Protein AF-A0A2G9XNE7-F1 (afdb_monomer_lite)

Secondary structure (DSSP, 8-state):
----------SEEEEETTEEEEEESSPPPHHHHHHHHHTTEEEEEPPTT--HHHHHHHHHHHTT---EEEEEEEEESS-TTSS--SEEEEEEEEEEEETTTEEEEEESS---HHHHHHHHHHH--EEEE-

Foldseek 3Di:
DDDDPDDDDAPDWDDDPQAIETEHQDDDDVVVCVVCVVVRYHYDHDYPPDDPVNSVVSVCVSVVFDKDWDKDKQFPVNDCVPHDTPDIDIDTWIWGADPPQGIETEDQDDDDPVNVVVCCVPPVYHYDYD

pLDDT: mean 85.92, std 10.98, range [43.91, 97.88]

Radius of gyration: 20.16 Å; chains: 1; bounding box: 60×29×51 Å

Sequence (130 aa):
NDGFDLSLKADLIVKNGDKQIMIQAKRLPQQFINILKSKGTEVHSIEEGDSKRSAVEKTLHAMNIPFSYQGFSFSIPEKALHSKPRVTITFPAIKITTEDKGDLYLLDLDMDREIYGLLHDKWGVNIVRY

Structure (mmCIF, N/CA/C/O backbone):
data_AF-A0A2G9XNE7-F1
#
_entry.id   AF-A0A2G9XNE7-F1
#
loop_
_atom_site.group_PDB
_atom_site.id
_atom_site.type_symbol
_atom_site.label_atom_id
_atom_site.label_alt_id
_atom_site.label_comp_id
_atom_site.label_asym_id
_atom_site.label_entity_id
_atom_site.label_seq_id
_atom_site.pdbx_PDB_ins_code
_atom_site.Cartn_x
_atom_site.Cartn_y
_atom_site.Cartn_z
_atom_site.occupancy
_atom_site.B_iso_or_equiv
_atom_site.auth_seq_id
_atom_site.auth_comp_id
_atom_site.auth_asym_id
_atom_site.auth_atom_id
_atom_site.pdbx_PDB_model_num
ATOM 1 N N . ASN A 1 1 ? -31.322 -2.965 30.112 1.00 44.19 1 ASN A N 1
ATOM 2 C CA . ASN A 1 1 ? -31.687 -1.593 29.721 1.00 44.19 1 ASN A CA 1
ATOM 3 C C . ASN A 1 1 ? -30.442 -0.745 29.722 1.00 44.19 1 ASN A C 1
ATOM 5 O O . ASN A 1 1 ? -29.948 -0.464 30.797 1.00 44.19 1 ASN A O 1
ATOM 9 N N . ASP A 1 2 ? -29.905 -0.510 28.524 1.00 43.91 2 ASP A N 1
ATOM 10 C CA . ASP A 1 2 ? -29.259 0.734 28.069 1.00 43.91 2 ASP A CA 1
ATOM 11 C C . ASP A 1 2 ? -28.950 0.527 26.582 1.00 43.91 2 ASP A C 1
ATOM 13 O O . ASP A 1 2 ? -27.831 0.247 26.154 1.00 43.91 2 ASP A O 1
ATOM 17 N N . GLY A 1 3 ? -30.029 0.516 25.794 1.00 46.31 3 GLY A N 1
ATOM 18 C CA . GLY A 1 3 ? -29.981 0.371 24.345 1.00 46.31 3 GLY A CA 1
ATOM 19 C C . GLY A 1 3 ? -29.517 1.675 23.715 1.00 46.31 3 GLY A C 1
ATOM 20 O O . GLY A 1 3 ? -30.335 2.473 23.275 1.00 46.31 3 GLY A O 1
ATOM 21 N N . PHE A 1 4 ? -28.206 1.901 23.700 1.00 55.78 4 PHE A N 1
ATOM 22 C CA . PHE A 1 4 ? -27.603 2.916 22.847 1.00 55.78 4 PHE A CA 1
ATOM 23 C C . PHE A 1 4 ? -27.538 2.371 21.421 1.00 55.78 4 PHE A C 1
ATOM 25 O O . PHE A 1 4 ? -26.707 1.512 21.118 1.00 55.78 4 PHE A O 1
ATOM 32 N N . ASP A 1 5 ? -28.411 2.873 20.547 1.00 54.03 5 ASP A N 1
ATOM 33 C CA . ASP A 1 5 ? -28.318 2.608 19.114 1.00 54.03 5 ASP A CA 1
ATOM 34 C C . ASP A 1 5 ? -27.231 3.513 18.523 1.00 54.03 5 ASP A C 1
ATOM 36 O O . ASP A 1 5 ? -27.449 4.666 18.142 1.00 54.03 5 ASP A O 1
ATOM 40 N N . LEU A 1 6 ? -25.991 3.033 18.601 1.00 60.44 6 LEU A N 1
ATOM 41 C CA . LEU A 1 6 ? -24.821 3.791 18.189 1.00 60.44 6 LEU A CA 1
ATOM 42 C C . LEU A 1 6 ? -24.555 3.536 16.706 1.00 60.44 6 LEU A C 1
ATOM 44 O O . LEU A 1 6 ? -23.954 2.528 16.334 1.00 60.44 6 LEU A O 1
ATOM 48 N N . SER A 1 7 ? -24.972 4.472 15.854 1.00 69.00 7 SER A N 1
ATOM 49 C CA . SER A 1 7 ? -24.524 4.487 14.461 1.00 69.00 7 SER A CA 1
ATOM 50 C C . SER A 1 7 ? -23.129 5.114 14.392 1.00 69.00 7 SER A C 1
ATOM 52 O O . SER A 1 7 ? -22.932 6.271 14.772 1.00 69.00 7 SER A O 1
ATOM 54 N N . LEU A 1 8 ? -22.140 4.337 13.950 1.00 74.50 8 LEU A N 1
ATOM 55 C CA . LEU A 1 8 ? -20.767 4.794 13.768 1.00 74.50 8 LEU A CA 1
ATOM 56 C C . LEU A 1 8 ? -20.413 4.719 12.281 1.00 74.50 8 LEU A C 1
ATOM 58 O O . LEU A 1 8 ? -20.530 3.661 11.667 1.00 74.50 8 LEU A O 1
ATOM 62 N N . LYS A 1 9 ? -19.968 5.836 11.700 1.00 80.56 9 LYS A N 1
ATOM 63 C CA . LYS A 1 9 ? -19.536 5.885 10.300 1.00 80.56 9 LYS A CA 1
ATOM 64 C C . LYS A 1 9 ? -18.037 5.622 10.215 1.00 80.56 9 LYS A C 1
ATOM 66 O O . LYS A 1 9 ? -17.253 6.428 10.703 1.00 80.56 9 LYS A O 1
ATOM 71 N N . ALA A 1 10 ? -17.649 4.502 9.622 1.00 83.56 10 ALA A N 1
ATOM 72 C CA . ALA A 1 10 ? -16.255 4.212 9.304 1.00 83.56 10 ALA A CA 1
ATOM 73 C C . ALA A 1 10 ? -15.804 4.971 8.051 1.00 83.56 10 ALA A C 1
ATOM 75 O O . ALA A 1 10 ? -16.612 5.170 7.142 1.00 83.56 10 ALA A O 1
ATOM 76 N N . ASP A 1 11 ? -14.523 5.341 7.997 1.00 84.06 11 ASP A N 1
ATOM 77 C CA . ASP A 1 11 ? -13.928 5.893 6.775 1.00 84.06 11 ASP A CA 1
ATOM 78 C C . ASP A 1 11 ? -13.633 4.762 5.783 1.00 84.06 11 ASP A C 1
ATOM 80 O O . ASP A 1 11 ? -13.937 4.875 4.597 1.00 84.06 11 ASP A O 1
ATOM 84 N N . LEU A 1 12 ? -13.131 3.629 6.285 1.00 85.50 12 LEU A N 1
ATOM 85 C CA . LEU A 1 12 ? -12.976 2.396 5.520 1.00 85.50 12 LEU A CA 1
ATOM 86 C C . LEU A 1 12 ? -13.300 1.173 6.387 1.00 85.50 12 LEU A C 1
ATOM 88 O O . LEU A 1 12 ? -12.907 1.090 7.552 1.00 85.50 12 LEU A O 1
ATOM 92 N N . ILE A 1 13 ? -13.999 0.203 5.796 1.00 88.69 13 ILE A N 1
ATOM 93 C CA . ILE A 1 13 ? -14.206 -1.128 6.374 1.00 88.69 13 ILE A CA 1
ATOM 94 C C . ILE A 1 13 ? -13.641 -2.153 5.404 1.00 88.69 13 ILE A C 1
ATOM 96 O O . ILE A 1 13 ? -14.014 -2.180 4.232 1.00 88.69 13 ILE A O 1
ATOM 100 N N . VAL A 1 14 ? -12.782 -3.023 5.918 1.00 87.00 14 VAL A N 1
ATOM 101 C CA . VAL A 1 14 ? -12.223 -4.159 5.193 1.00 87.00 14 VAL A CA 1
ATOM 102 C C . VAL A 1 14 ? -12.689 -5.437 5.876 1.00 87.00 14 VAL A C 1
ATOM 104 O O . VAL A 1 14 ? -12.613 -5.565 7.097 1.00 87.00 14 VAL A O 1
ATOM 107 N N . LYS A 1 15 ? -13.174 -6.397 5.089 1.00 86.56 15 LYS A N 1
ATOM 108 C CA . LYS A 1 15 ? -13.500 -7.746 5.563 1.00 86.56 15 LYS A CA 1
ATOM 109 C C . LYS A 1 15 ? -12.512 -8.732 4.958 1.00 86.56 15 LYS A C 1
ATOM 111 O O . LYS A 1 15 ? -12.371 -8.772 3.739 1.00 86.56 15 LYS A O 1
ATOM 116 N N . ASN A 1 16 ? -11.845 -9.509 5.804 1.00 73.25 16 ASN A N 1
ATOM 117 C CA . ASN A 1 16 ? -10.939 -10.575 5.390 1.00 73.25 16 ASN A CA 1
ATOM 118 C C . ASN A 1 16 ? -11.286 -11.856 6.162 1.00 73.25 16 ASN A C 1
ATOM 120 O O . ASN A 1 16 ? -10.931 -12.000 7.335 1.00 73.25 16 ASN A O 1
ATOM 124 N N . GLY A 1 17 ? -12.039 -12.751 5.516 1.00 78.25 17 GLY A N 1
ATOM 125 C CA . GLY A 1 17 ? -12.663 -13.894 6.185 1.00 78.25 17 GLY A CA 1
ATOM 126 C C . GLY A 1 17 ? -13.560 -13.434 7.338 1.00 78.25 17 GLY A C 1
ATOM 127 O O . GLY A 1 17 ? -14.398 -12.548 7.161 1.00 78.25 17 GLY A O 1
ATOM 128 N N . ASP A 1 18 ? -13.332 -13.992 8.527 1.00 76.94 18 ASP A N 1
ATOM 129 C CA . ASP A 1 18 ? -14.087 -13.670 9.745 1.00 76.94 18 ASP A CA 1
ATOM 130 C C . ASP A 1 18 ? -13.612 -12.388 10.449 1.00 76.94 18 ASP A C 1
ATOM 132 O O . ASP A 1 18 ? -14.235 -11.934 11.410 1.00 76.94 18 ASP A O 1
ATOM 136 N N . LYS A 1 19 ? -12.501 -11.788 10.000 1.00 78.31 19 LYS A N 1
ATOM 137 C CA . LYS A 1 19 ? -11.964 -10.561 10.592 1.00 78.31 19 LYS A CA 1
ATO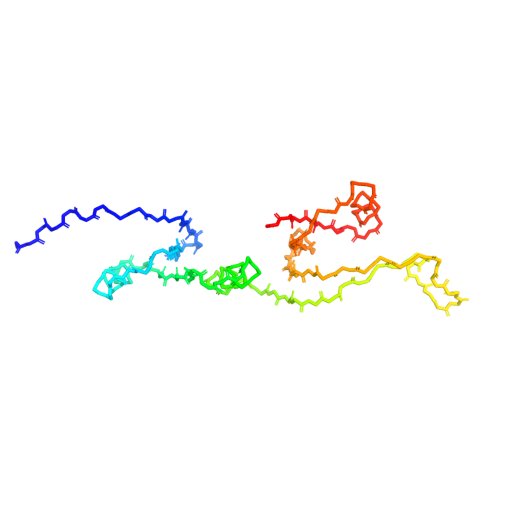M 138 C C . LYS A 1 19 ? -12.521 -9.334 9.884 1.00 78.31 19 LYS A C 1
ATOM 140 O O . LYS A 1 19 ? -12.394 -9.184 8.667 1.00 78.31 19 LYS A O 1
ATOM 145 N N . GLN A 1 20 ? -13.083 -8.421 10.671 1.00 90.88 20 GLN A N 1
ATOM 146 C CA . GLN A 1 20 ? -13.466 -7.093 10.211 1.00 90.88 20 GLN A CA 1
ATOM 147 C C . GLN A 1 20 ? -12.454 -6.069 10.723 1.00 90.88 20 GLN A C 1
ATOM 149 O O . GLN A 1 20 ? -12.201 -5.979 11.921 1.00 90.88 20 GLN A O 1
ATOM 154 N N . ILE A 1 21 ? -11.892 -5.286 9.812 1.00 90.81 21 ILE A N 1
ATOM 155 C CA . ILE A 1 21 ? -10.959 -4.206 10.114 1.00 90.81 21 ILE A CA 1
ATOM 156 C C . ILE A 1 21 ? -11.660 -2.898 9.781 1.00 90.81 21 ILE A C 1
ATOM 158 O O . ILE A 1 21 ? -12.214 -2.724 8.695 1.00 90.81 21 ILE A O 1
ATOM 162 N N . MET A 1 22 ? -11.635 -1.976 10.727 1.00 90.69 22 MET A N 1
ATOM 163 C CA . MET A 1 22 ? -12.180 -0.641 10.589 1.00 90.69 22 MET A CA 1
ATOM 164 C C . MET A 1 22 ? -11.044 0.369 10.666 1.00 90.69 22 MET A C 1
ATOM 166 O O . MET A 1 22 ? -10.311 0.407 11.654 1.00 90.69 22 MET A O 1
ATOM 170 N N . ILE A 1 23 ? -10.915 1.193 9.630 1.00 88.25 23 ILE A N 1
ATOM 171 C CA . ILE A 1 23 ? -9.923 2.263 9.564 1.00 88.25 23 ILE A CA 1
ATOM 172 C C . ILE A 1 23 ? -10.646 3.602 9.655 1.00 88.25 23 ILE A C 1
ATOM 174 O O . ILE A 1 23 ? -11.655 3.823 8.977 1.00 88.25 23 ILE A O 1
ATOM 178 N N . GLN A 1 24 ? -10.147 4.479 10.522 1.00 87.81 24 GLN A N 1
ATOM 179 C CA . GLN A 1 24 ? -10.689 5.821 10.708 1.00 87.81 24 GLN A CA 1
ATOM 180 C C . GLN A 1 24 ? -9.597 6.863 10.909 1.00 87.81 24 GLN A C 1
ATOM 182 O O . GLN A 1 24 ? -8.620 6.618 11.609 1.00 87.81 24 GLN A O 1
ATOM 187 N N . ALA A 1 25 ? -9.809 8.055 10.361 1.00 80.75 25 ALA A N 1
ATOM 188 C CA . ALA A 1 25 ? -8.990 9.228 10.637 1.00 80.75 25 ALA A CA 1
ATOM 189 C C . ALA A 1 25 ? -9.306 9.826 12.021 1.00 80.75 25 ALA A C 1
ATOM 191 O O . ALA A 1 25 ? -8.443 10.332 12.737 1.00 80.75 25 ALA A O 1
ATOM 192 N N . LYS A 1 26 ? -10.577 9.765 12.436 1.00 82.56 26 LYS A N 1
ATOM 193 C CA . LYS A 1 26 ? -11.001 10.293 13.735 1.00 82.56 26 LYS A CA 1
ATOM 194 C C . LYS A 1 26 ? -10.809 9.251 14.832 1.00 82.56 26 LYS A C 1
ATOM 196 O O . LYS A 1 26 ? -11.426 8.190 14.805 1.00 82.56 26 LYS A O 1
ATOM 201 N N . ARG A 1 27 ? -10.031 9.599 15.860 1.00 83.06 27 ARG A N 1
ATOM 202 C CA . ARG A 1 27 ? -9.842 8.739 17.034 1.00 83.06 27 ARG A CA 1
ATOM 203 C C . ARG A 1 27 ? -11.165 8.500 17.762 1.00 83.06 27 ARG A C 1
ATOM 205 O O . ARG A 1 27 ? -11.865 9.443 18.140 1.00 83.06 27 ARG A O 1
ATOM 212 N N . LEU A 1 28 ? -11.473 7.230 18.011 1.00 86.19 28 LEU A N 1
ATOM 213 C CA . LEU A 1 28 ? -12.625 6.835 18.813 1.00 86.19 28 LEU A CA 1
ATOM 214 C C . LEU A 1 28 ? -12.282 6.796 20.306 1.00 86.19 28 LEU A C 1
ATOM 216 O O . LEU A 1 28 ? -11.193 6.352 20.682 1.00 86.19 28 LEU A O 1
ATOM 220 N N . PRO A 1 29 ? -13.226 7.181 21.179 1.00 88.75 29 PRO A N 1
ATOM 221 C CA . PRO A 1 29 ? -13.164 6.852 22.596 1.00 88.75 29 PRO A CA 1
ATOM 222 C C . PRO A 1 29 ? -12.921 5.356 22.840 1.00 88.75 29 PRO A C 1
ATOM 224 O O . PRO A 1 29 ? -13.535 4.503 22.194 1.00 88.75 29 PRO A O 1
ATOM 227 N N . GLN A 1 30 ? -12.081 5.033 23.830 1.00 89.19 30 GLN A N 1
ATOM 228 C CA . GLN A 1 30 ? -11.649 3.656 24.111 1.00 89.19 30 GLN A CA 1
ATOM 229 C C . GLN A 1 30 ? -12.818 2.692 24.365 1.00 89.19 30 GLN A C 1
ATOM 231 O O . GLN A 1 30 ? -12.772 1.536 23.955 1.00 89.19 30 GLN A O 1
ATOM 236 N N . GLN A 1 31 ? -13.894 3.167 24.993 1.00 89.69 31 GLN A N 1
ATOM 237 C CA . GLN A 1 31 ? -15.100 2.370 25.221 1.00 89.69 31 GLN A CA 1
ATOM 238 C C . GLN A 1 31 ? -15.728 1.848 23.917 1.00 89.69 31 GLN A C 1
ATOM 240 O O . GLN A 1 31 ? -16.159 0.699 23.868 1.00 89.69 31 GLN A O 1
ATOM 245 N N . PHE A 1 32 ? -15.723 2.641 22.838 1.00 88.56 32 PHE A N 1
ATOM 246 C CA . PHE A 1 32 ? -16.261 2.214 21.544 1.00 88.56 32 PHE A CA 1
ATOM 247 C C . PHE A 1 32 ? -15.331 1.228 20.853 1.00 88.56 32 PHE A C 1
ATOM 249 O O . PHE A 1 32 ? -15.805 0.242 20.297 1.00 88.56 32 PHE A O 1
ATOM 256 N N . ILE A 1 33 ? -14.018 1.442 20.961 1.00 90.56 33 ILE A N 1
ATOM 257 C CA . ILE A 1 33 ? -13.017 0.484 20.479 1.00 90.56 33 ILE A CA 1
ATOM 258 C C . ILE A 1 33 ? -13.226 -0.873 21.163 1.00 90.56 33 ILE A C 1
ATOM 260 O O . ILE A 1 33 ? -13.243 -1.901 20.495 1.00 90.56 33 ILE A O 1
ATOM 264 N N . ASN A 1 34 ? -13.463 -0.886 22.477 1.00 90.88 34 ASN A N 1
ATOM 265 C CA . ASN A 1 34 ? -13.691 -2.120 23.229 1.00 90.88 34 ASN A CA 1
ATOM 266 C C . ASN A 1 34 ? -14.982 -2.841 22.799 1.00 90.88 34 ASN A C 1
ATOM 268 O O . ASN A 1 34 ? -14.974 -4.063 22.665 1.00 90.88 34 ASN A O 1
ATOM 272 N N . ILE A 1 35 ? -16.068 -2.100 22.545 1.00 90.06 35 ILE A N 1
ATOM 273 C CA . ILE A 1 35 ? -17.335 -2.657 22.038 1.00 90.06 35 ILE A CA 1
ATOM 274 C C . ILE A 1 35 ? -17.171 -3.220 20.619 1.00 90.06 35 ILE A C 1
ATOM 276 O O . ILE A 1 35 ? -17.705 -4.280 20.308 1.00 90.06 35 ILE A O 1
ATOM 280 N N . LEU A 1 36 ? -16.447 -2.526 19.739 1.00 89.56 36 LEU A N 1
ATOM 281 C CA . LEU A 1 36 ? -16.180 -3.003 18.379 1.00 89.56 36 LEU A CA 1
ATOM 282 C C . LEU A 1 36 ? -15.305 -4.259 18.403 1.00 89.56 36 LEU A C 1
ATOM 284 O O . LEU A 1 36 ? -15.622 -5.247 17.741 1.00 89.56 36 LEU A O 1
ATOM 288 N N . LYS A 1 37 ? -14.273 -4.262 19.250 1.00 89.94 37 LYS A N 1
ATOM 289 C CA . LYS A 1 37 ? -13.381 -5.405 19.439 1.00 89.94 37 LYS A CA 1
ATOM 290 C C . LYS A 1 37 ? -14.115 -6.631 19.978 1.00 89.94 37 LYS A C 1
ATOM 292 O O . LYS A 1 37 ? -13.885 -7.727 19.476 1.00 89.94 37 LYS A O 1
ATOM 297 N N . SER A 1 38 ? -15.028 -6.472 20.941 1.00 89.44 38 SER A N 1
ATOM 298 C CA . SER A 1 38 ? -15.836 -7.596 21.446 1.00 89.44 38 SER A CA 1
ATOM 299 C C . SER A 1 38 ? -16.797 -8.167 20.398 1.00 89.44 38 SER A C 1
ATOM 301 O O . SER A 1 38 ? -17.184 -9.328 20.494 1.00 89.44 38 SER A O 1
ATOM 303 N N . LYS A 1 39 ? -17.128 -7.383 19.365 1.00 87.81 39 LYS A N 1
ATOM 304 C CA . LYS A 1 39 ? -17.901 -7.801 18.185 1.00 87.81 39 LYS A CA 1
ATOM 305 C C . LYS A 1 39 ? -17.024 -8.298 17.023 1.00 87.81 39 LYS A C 1
ATOM 307 O O . LYS A 1 39 ? -17.521 -8.430 15.909 1.00 87.81 39 LYS A O 1
ATOM 312 N N . GLY A 1 40 ? -15.730 -8.541 17.250 1.00 87.81 40 GLY A N 1
ATOM 313 C CA . GLY A 1 40 ? -14.809 -9.053 16.228 1.00 87.81 40 GLY A CA 1
ATOM 314 C C . GLY A 1 40 ? -14.320 -8.009 15.218 1.00 87.81 40 GLY A C 1
ATOM 315 O O . GLY A 1 40 ? -13.802 -8.377 14.167 1.00 87.81 40 GLY A O 1
ATOM 316 N N . THR A 1 41 ? -14.484 -6.714 15.512 1.00 89.75 41 THR A N 1
ATOM 317 C CA . THR A 1 41 ? -13.952 -5.620 14.685 1.00 89.75 41 THR A CA 1
ATOM 318 C C . THR A 1 41 ? -12.685 -5.035 15.302 1.00 89.75 41 THR A C 1
ATOM 320 O O . THR A 1 41 ? -12.720 -4.483 16.401 1.00 89.75 41 THR A O 1
ATOM 323 N N . GLU A 1 42 ? -11.571 -5.108 14.582 1.00 90.31 42 GLU A N 1
ATOM 324 C CA . GLU A 1 42 ? -10.337 -4.412 14.941 1.00 90.31 42 GLU A CA 1
ATOM 325 C C . GLU A 1 42 ? -10.379 -2.974 14.416 1.00 90.31 42 GLU A C 1
ATOM 327 O O . GLU A 1 42 ? -10.797 -2.734 13.285 1.00 90.31 42 GLU A O 1
ATOM 332 N N . VAL A 1 43 ? -9.982 -2.006 15.243 1.00 89.69 43 VAL A N 1
ATOM 333 C CA . VAL A 1 43 ? -10.020 -0.582 14.889 1.00 89.69 43 VAL A CA 1
ATOM 334 C C . VAL A 1 43 ? -8.597 -0.053 14.790 1.00 89.69 43 VAL A C 1
ATOM 336 O O . VAL A 1 43 ? -7.861 -0.080 15.776 1.00 89.69 43 VAL A O 1
ATOM 339 N N . HIS A 1 44 ? -8.242 0.489 13.628 1.00 88.19 44 HIS A N 1
ATOM 340 C CA . HIS A 1 44 ? -6.972 1.170 13.388 1.00 88.19 44 HIS A CA 1
ATOM 341 C C . HIS A 1 44 ? -7.227 2.638 13.071 1.00 88.19 44 HIS A C 1
ATOM 343 O O . HIS A 1 44 ? -8.134 2.980 12.313 1.00 88.19 44 HIS A O 1
ATOM 349 N N . SER A 1 45 ? -6.429 3.516 13.675 1.00 86.25 45 SER A N 1
ATOM 350 C CA . SER A 1 45 ? -6.538 4.957 13.449 1.00 86.25 45 SER A CA 1
ATOM 351 C C . SER A 1 45 ? -5.419 5.442 12.530 1.00 86.25 45 SER A C 1
ATOM 353 O O . SER A 1 45 ? -4.254 5.104 12.745 1.00 86.25 45 SER A O 1
ATOM 355 N N . ILE A 1 46 ? -5.784 6.233 11.525 1.00 86.00 46 ILE A N 1
ATOM 356 C CA . ILE A 1 46 ? -4.862 7.094 10.781 1.00 86.00 46 ILE A CA 1
ATOM 357 C C . ILE A 1 46 ? -4.889 8.444 11.495 1.00 86.00 46 ILE A C 1
ATOM 359 O O . ILE A 1 46 ? -5.958 8.976 11.768 1.00 86.00 46 ILE A O 1
ATOM 363 N N . GLU A 1 47 ? -3.735 8.977 11.864 1.00 85.56 47 GLU A N 1
ATOM 364 C CA . GLU A 1 47 ? -3.647 10.223 12.625 1.00 85.56 47 GLU A CA 1
ATOM 365 C C . GLU A 1 47 ? -3.468 11.418 11.685 1.00 85.56 47 GLU A C 1
ATOM 367 O O . GLU A 1 47 ? -2.942 11.281 10.587 1.00 85.56 47 GLU A O 1
ATOM 372 N N . GLU A 1 48 ? -3.860 12.619 12.116 1.00 80.25 48 GLU A N 1
ATOM 373 C CA . GLU A 1 48 ? -3.736 13.841 11.301 1.00 80.25 48 GLU A CA 1
ATOM 374 C C . GLU A 1 48 ? -2.277 14.163 10.914 1.00 80.25 48 GLU A C 1
ATOM 376 O O . GLU A 1 48 ? -2.025 14.802 9.897 1.00 80.25 48 GLU A O 1
ATOM 381 N N . GLY A 1 49 ? -1.304 13.674 11.692 1.00 84.12 49 GLY A N 1
ATOM 382 C CA . GLY A 1 49 ? 0.125 13.783 11.387 1.00 84.12 49 GLY A CA 1
ATOM 383 C C . GLY A 1 49 ? 0.675 12.694 10.459 1.00 84.12 49 GLY A C 1
ATOM 384 O O . GLY A 1 49 ? 1.864 12.726 10.140 1.00 84.12 49 GLY A O 1
ATOM 385 N N . ASP A 1 50 ? -0.136 11.719 10.039 1.00 88.25 50 ASP A N 1
ATOM 386 C CA . ASP A 1 50 ? 0.319 10.686 9.115 1.00 88.25 50 ASP A CA 1
ATOM 387 C C . ASP A 1 50 ? 0.550 11.255 7.715 1.00 88.25 50 ASP A C 1
ATOM 389 O O . ASP A 1 50 ? -0.323 11.854 7.088 1.00 88.25 50 ASP A O 1
ATOM 393 N N . SER A 1 51 ? 1.735 10.979 7.175 1.00 91.44 51 SER A N 1
ATOM 394 C CA . SER A 1 51 ? 1.953 11.078 5.735 1.00 91.44 51 SER A CA 1
ATOM 395 C C . SER A 1 51 ? 1.051 10.083 4.998 1.00 91.44 51 SER A C 1
ATOM 397 O O . SER A 1 51 ? 0.719 9.022 5.530 1.00 91.44 51 SER A O 1
ATOM 399 N N . LYS A 1 52 ? 0.745 10.345 3.722 1.00 91.12 52 LYS A N 1
ATOM 400 C CA . LYS A 1 52 ? 0.051 9.361 2.877 1.00 91.12 52 LYS A CA 1
ATOM 401 C C . LYS A 1 52 ? 0.720 7.984 2.913 1.00 91.12 52 LYS A C 1
ATOM 403 O O . LYS A 1 52 ? 0.041 6.970 3.032 1.00 91.12 52 LYS A O 1
ATOM 408 N N . ARG A 1 53 ? 2.060 7.948 2.862 1.00 94.12 53 ARG A N 1
ATOM 409 C CA . ARG A 1 53 ? 2.832 6.700 2.940 1.00 94.12 53 ARG A CA 1
ATOM 410 C C . ARG A 1 53 ? 2.570 5.969 4.256 1.00 94.12 53 ARG A C 1
ATOM 412 O O . ARG A 1 53 ? 2.206 4.802 4.222 1.00 94.12 53 ARG A O 1
ATOM 419 N N . SER A 1 54 ? 2.714 6.643 5.399 1.00 93.19 54 SER A N 1
ATOM 420 C CA . SER A 1 54 ? 2.497 6.003 6.705 1.00 93.19 54 SER A CA 1
ATOM 421 C C . SER A 1 54 ? 1.048 5.551 6.897 1.00 93.19 54 SER A C 1
ATOM 423 O O . SER A 1 54 ? 0.821 4.504 7.498 1.00 93.19 54 SER A O 1
ATOM 425 N N . ALA A 1 55 ? 0.070 6.266 6.333 1.00 90.81 55 ALA A N 1
ATOM 426 C CA . ALA A 1 55 ? -1.327 5.835 6.311 1.00 90.81 55 ALA A CA 1
ATOM 427 C C . ALA A 1 55 ? -1.530 4.533 5.508 1.00 90.81 55 ALA A C 1
ATOM 429 O O . ALA A 1 55 ? -2.216 3.616 5.975 1.00 90.81 55 ALA A O 1
ATOM 430 N N . VAL A 1 56 ? -0.897 4.411 4.334 1.00 92.75 56 VAL A N 1
ATOM 431 C CA . VAL A 1 56 ? -0.909 3.175 3.530 1.00 92.75 56 VAL A CA 1
ATOM 432 C C . VAL A 1 56 ? -0.203 2.036 4.269 1.00 92.75 56 VAL A C 1
ATOM 434 O O . VAL A 1 56 ? -0.771 0.958 4.401 1.00 92.75 56 VAL A O 1
ATOM 437 N N . GLU A 1 57 ? 0.988 2.267 4.822 1.00 93.81 57 GLU A N 1
ATOM 438 C CA . GLU A 1 57 ? 1.751 1.257 5.573 1.00 93.81 57 GLU A CA 1
ATOM 439 C C . GLU A 1 57 ? 0.977 0.745 6.799 1.00 93.81 57 GLU A C 1
ATOM 441 O O . GLU A 1 57 ? 0.873 -0.464 7.007 1.00 93.81 57 GLU A O 1
ATOM 446 N N . LYS A 1 58 ? 0.354 1.642 7.578 1.00 91.06 58 LYS A N 1
ATOM 447 C CA . LYS A 1 58 ? -0.529 1.279 8.702 1.00 91.06 58 LYS A CA 1
ATOM 448 C C . LYS A 1 58 ? -1.713 0.430 8.245 1.00 91.06 58 LYS A C 1
ATOM 450 O O . LYS A 1 58 ? -2.065 -0.536 8.919 1.00 91.06 58 LYS A O 1
ATOM 455 N N . THR A 1 59 ? -2.303 0.769 7.100 1.00 89.00 59 THR A N 1
ATOM 456 C CA . THR A 1 59 ? -3.413 0.014 6.504 1.00 89.00 59 THR A CA 1
ATOM 457 C C . THR A 1 59 ? -2.974 -1.392 6.094 1.00 89.00 59 THR A C 1
ATOM 459 O O . THR A 1 59 ? -3.635 -2.369 6.445 1.00 89.00 59 THR A O 1
ATOM 462 N N . LEU A 1 60 ? -1.828 -1.523 5.422 1.00 91.00 60 LEU A N 1
ATOM 463 C CA . LEU A 1 60 ? -1.276 -2.822 5.029 1.00 91.00 60 LEU A CA 1
ATOM 464 C C . LEU A 1 60 ? -0.920 -3.679 6.250 1.00 91.00 60 LEU A C 1
ATOM 466 O O . LEU A 1 60 ? -1.253 -4.865 6.282 1.00 91.00 60 LEU A O 1
ATOM 470 N N . HIS A 1 61 ? -0.332 -3.076 7.287 1.00 90.12 61 HIS A N 1
ATOM 471 C CA . HIS A 1 61 ? -0.068 -3.748 8.559 1.00 90.12 61 HIS A CA 1
ATOM 472 C C . HIS A 1 61 ? -1.346 -4.242 9.240 1.00 90.12 61 HIS A C 1
ATOM 474 O O . HIS A 1 61 ? -1.397 -5.402 9.642 1.00 90.12 61 HIS A O 1
ATOM 480 N N . ALA A 1 62 ? -2.385 -3.405 9.328 1.00 86.31 62 ALA A N 1
ATOM 481 C CA . ALA A 1 62 ? -3.684 -3.793 9.881 1.00 86.31 62 ALA A CA 1
ATOM 482 C C . ALA A 1 62 ? -4.275 -5.009 9.149 1.00 86.31 62 ALA A C 1
ATOM 484 O O . ALA A 1 62 ? -4.828 -5.922 9.757 1.00 86.31 62 ALA A O 1
ATOM 485 N N . MET A 1 63 ? -4.098 -5.052 7.828 1.00 85.75 63 MET A N 1
ATOM 486 C CA . MET A 1 63 ? -4.563 -6.145 6.976 1.00 85.75 63 MET A CA 1
ATOM 487 C C . MET A 1 63 ? -3.656 -7.384 6.995 1.00 85.75 63 MET A C 1
ATOM 489 O O . MET A 1 63 ? -4.005 -8.384 6.370 1.00 85.75 63 MET A O 1
ATOM 493 N N . ASN A 1 64 ? -2.532 -7.354 7.721 1.00 86.88 64 ASN A N 1
ATOM 494 C CA . ASN A 1 64 ? -1.479 -8.375 7.686 1.00 86.88 64 ASN A CA 1
ATOM 495 C C . ASN A 1 64 ? -0.969 -8.664 6.264 1.00 86.88 64 ASN A C 1
ATOM 497 O O . ASN A 1 64 ? -0.651 -9.805 5.934 1.00 86.88 64 ASN A O 1
ATOM 501 N N . ILE A 1 65 ? -0.900 -7.636 5.416 1.00 88.94 65 ILE A N 1
ATOM 502 C CA . ILE A 1 65 ? -0.340 -7.740 4.068 1.00 88.94 65 ILE A CA 1
ATOM 503 C C . ILE A 1 65 ? 1.163 -7.458 4.157 1.00 88.94 65 ILE A C 1
ATOM 505 O O . ILE A 1 65 ? 1.539 -6.354 4.557 1.00 88.94 65 ILE A O 1
ATOM 509 N N . PRO A 1 66 ? 2.038 -8.412 3.793 1.00 92.38 66 PRO A N 1
ATOM 510 C CA . PRO A 1 66 ? 3.472 -8.165 3.728 1.00 92.38 66 PRO A CA 1
ATOM 511 C C . PRO A 1 66 ? 3.798 -7.123 2.655 1.00 92.38 66 PRO A C 1
ATOM 513 O O . PRO A 1 66 ? 3.295 -7.194 1.532 1.00 92.38 66 PRO A O 1
ATOM 516 N N . PHE A 1 67 ? 4.672 -6.176 2.986 1.00 95.50 67 PHE A N 1
ATOM 517 C CA . PHE A 1 67 ? 5.145 -5.165 2.048 1.00 95.50 67 PHE A CA 1
ATOM 518 C C . PHE A 1 67 ? 6.591 -4.759 2.343 1.00 95.50 67 PHE A C 1
ATOM 520 O O . PHE A 1 67 ? 7.111 -5.001 3.434 1.00 95.50 67 PHE A O 1
ATOM 527 N N . SER A 1 68 ? 7.237 -4.107 1.377 1.00 95.94 68 SER A N 1
ATOM 528 C CA . SER A 1 68 ? 8.523 -3.431 1.568 1.00 95.94 68 SER A CA 1
ATOM 529 C C . SER A 1 68 ? 8.506 -2.036 0.950 1.00 95.94 68 SER A C 1
ATOM 531 O O . SER A 1 68 ? 7.848 -1.814 -0.062 1.00 95.94 68 SER A O 1
ATOM 533 N N . TYR A 1 69 ? 9.228 -1.087 1.545 1.00 96.38 69 TYR A N 1
ATOM 534 C CA . TYR A 1 69 ? 9.405 0.254 0.985 1.00 96.38 69 TYR A CA 1
ATOM 535 C C . TYR A 1 69 ? 10.883 0.519 0.708 1.00 96.38 69 TYR A C 1
ATOM 537 O O . TYR A 1 69 ? 11.705 0.502 1.624 1.00 96.38 69 TYR A O 1
ATOM 545 N N . GLN A 1 70 ? 11.225 0.757 -0.557 1.00 95.75 70 GLN A N 1
ATOM 546 C CA . GLN A 1 70 ? 12.593 1.046 -0.993 1.00 95.75 70 GLN A CA 1
ATOM 547 C C . GLN A 1 70 ? 12.614 1.680 -2.391 1.00 95.75 70 GLN A C 1
ATOM 549 O O . GLN A 1 70 ? 11.580 1.816 -3.047 1.00 95.75 70 GLN A O 1
ATOM 554 N N . GLY A 1 71 ? 13.808 2.059 -2.856 1.00 95.38 71 GLY A N 1
ATOM 555 C CA . GLY A 1 71 ? 14.041 2.391 -4.260 1.00 95.38 71 GLY A CA 1
ATOM 556 C C . GLY A 1 71 ? 14.107 1.124 -5.111 1.00 95.38 71 GLY A C 1
ATOM 557 O O . GLY A 1 71 ? 14.923 0.240 -4.844 1.00 95.38 71 GLY A O 1
ATOM 558 N N . PHE A 1 72 ? 13.261 1.041 -6.134 1.00 94.50 72 PHE A N 1
ATOM 559 C CA . PHE A 1 72 ? 13.279 -0.035 -7.121 1.00 94.50 72 PHE A CA 1
ATOM 560 C C . PHE A 1 72 ? 13.859 0.474 -8.432 1.00 94.50 72 PHE A C 1
ATOM 562 O O . PHE A 1 72 ? 13.534 1.581 -8.854 1.00 94.50 72 PHE A O 1
ATOM 569 N N . SER A 1 73 ? 14.718 -0.335 -9.056 1.00 93.06 73 SER A N 1
ATOM 570 C CA . SER A 1 73 ? 15.462 0.038 -10.259 1.00 93.06 73 SER A CA 1
ATOM 571 C C . SER A 1 73 ? 15.252 -0.976 -11.376 1.00 93.06 73 SER A C 1
ATOM 573 O O . SER A 1 73 ? 15.437 -2.175 -11.171 1.00 93.06 73 SER A O 1
ATOM 575 N N . PHE A 1 74 ? 14.940 -0.471 -12.566 1.00 91.62 74 PHE A N 1
ATOM 576 C CA . PHE A 1 74 ? 14.707 -1.239 -13.785 1.00 91.62 74 PHE A CA 1
ATOM 577 C C . PHE A 1 74 ? 15.632 -0.722 -14.886 1.00 91.62 74 PHE A C 1
ATOM 579 O O . PHE A 1 74 ? 15.659 0.476 -15.167 1.00 91.62 74 PHE A O 1
ATOM 586 N N . SER A 1 75 ? 16.415 -1.614 -15.493 1.00 90.94 75 SER A N 1
ATOM 587 C CA . SER A 1 75 ? 17.516 -1.238 -16.388 1.00 90.94 75 SER A CA 1
ATOM 588 C C . SER A 1 75 ? 17.384 -1.876 -17.765 1.00 90.94 75 SER A C 1
ATOM 590 O O . SER A 1 75 ? 17.059 -3.054 -17.877 1.00 90.94 75 SER A O 1
ATOM 592 N N . ILE A 1 76 ? 17.712 -1.121 -18.815 1.00 86.25 76 ILE A N 1
ATOM 593 C CA . ILE A 1 76 ? 17.748 -1.596 -20.203 1.00 86.25 76 ILE A CA 1
ATOM 594 C C . ILE A 1 76 ? 19.195 -1.542 -20.716 1.00 86.25 76 ILE A C 1
ATOM 596 O O . ILE A 1 76 ? 19.768 -0.451 -20.775 1.00 86.25 76 ILE A O 1
ATOM 600 N N . PRO A 1 77 ? 19.791 -2.656 -21.181 1.00 84.62 77 PRO A N 1
ATOM 601 C CA . PRO A 1 77 ? 19.243 -4.016 -21.176 1.00 84.62 77 PRO A CA 1
ATOM 602 C C . PRO A 1 77 ? 19.167 -4.622 -19.761 1.00 84.62 77 PRO A C 1
ATOM 604 O O . PRO A 1 77 ? 19.971 -4.285 -18.896 1.00 84.62 77 PRO A O 1
ATOM 607 N N . GLU A 1 78 ? 18.233 -5.558 -19.557 1.00 74.38 78 GLU A N 1
ATOM 608 C CA . GLU A 1 78 ? 17.920 -6.195 -18.259 1.00 74.38 78 GLU A CA 1
ATOM 609 C C . GLU A 1 78 ? 19.111 -6.923 -17.624 1.00 74.38 78 GLU A C 1
ATOM 611 O O . GLU A 1 78 ? 19.235 -7.000 -16.403 1.00 74.38 78 GLU A O 1
ATOM 616 N N . LYS A 1 79 ? 20.014 -7.451 -18.457 1.00 66.88 79 LYS A N 1
ATOM 617 C CA . LYS A 1 79 ? 21.227 -8.148 -18.027 1.00 66.88 79 LYS A CA 1
ATOM 618 C C . LYS A 1 79 ? 22.449 -7.336 -18.434 1.00 66.88 79 LYS A C 1
ATOM 620 O O . LYS A 1 79 ? 22.973 -7.481 -19.536 1.00 66.88 79 LYS A O 1
ATOM 625 N N . ALA A 1 80 ? 22.947 -6.523 -17.510 1.00 60.41 80 ALA A N 1
ATOM 626 C CA . ALA A 1 80 ? 24.188 -5.762 -17.658 1.00 60.41 80 ALA A CA 1
ATOM 627 C C . ALA A 1 80 ? 25.460 -6.634 -17.536 1.00 60.41 80 ALA A C 1
ATOM 629 O O . ALA A 1 80 ? 26.518 -6.130 -17.172 1.00 60.41 80 ALA A O 1
ATOM 630 N N . LEU A 1 81 ? 25.388 -7.943 -17.826 1.00 57.50 81 LEU A N 1
ATOM 631 C CA . LEU A 1 81 ? 26.501 -8.875 -17.589 1.00 57.50 81 LEU A CA 1
ATOM 632 C C . LEU A 1 81 ? 27.760 -8.497 -18.397 1.00 57.50 81 LEU A C 1
ATOM 634 O O . LEU A 1 81 ? 28.873 -8.765 -17.958 1.00 57.50 81 LEU A O 1
ATOM 638 N N . HIS A 1 82 ? 27.583 -7.823 -19.542 1.00 59.97 82 HIS A N 1
ATOM 639 C CA . HIS A 1 82 ? 28.678 -7.394 -20.423 1.00 59.97 82 HIS A CA 1
ATOM 640 C C . HIS A 1 82 ? 28.516 -5.978 -21.010 1.00 59.97 82 HIS A C 1
ATOM 642 O O . HIS A 1 82 ? 29.284 -5.586 -21.884 1.00 59.97 82 HIS A O 1
ATOM 648 N N . SER A 1 83 ? 27.525 -5.191 -20.572 1.00 65.94 83 SER A N 1
ATOM 649 C CA . SER A 1 83 ? 27.325 -3.822 -21.075 1.00 65.94 83 SER A CA 1
ATOM 650 C C . SER A 1 83 ? 26.714 -2.912 -20.014 1.00 65.94 83 SER A C 1
ATOM 652 O O . SER A 1 83 ? 25.890 -3.355 -19.215 1.00 65.94 83 SER A O 1
ATOM 654 N N . LYS A 1 84 ? 27.127 -1.637 -19.994 1.00 76.88 84 LYS A N 1
ATOM 655 C CA . LYS A 1 84 ? 26.524 -0.624 -19.118 1.00 76.88 84 LYS A CA 1
ATOM 656 C C . LYS A 1 84 ? 25.048 -0.436 -19.500 1.00 76.88 84 LYS A C 1
ATOM 658 O O . LYS A 1 84 ? 24.752 -0.404 -20.699 1.00 76.88 84 LYS A O 1
ATOM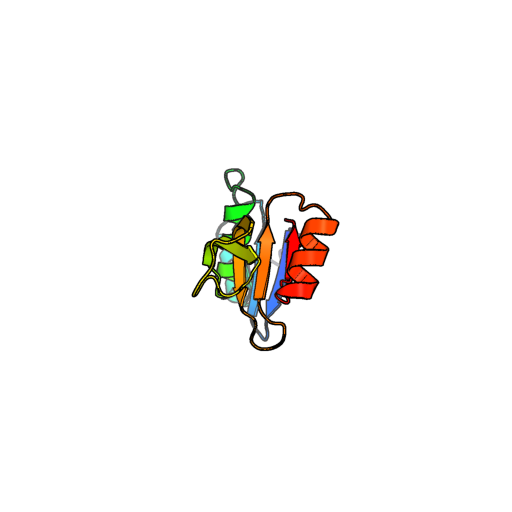 663 N N . PRO A 1 85 ? 24.134 -0.292 -18.522 1.00 80.94 85 PRO A N 1
ATOM 664 C CA . PRO A 1 85 ? 22.745 0.013 -18.824 1.00 80.94 85 PRO A CA 1
ATOM 665 C C . PRO A 1 85 ? 22.677 1.326 -19.607 1.00 80.94 85 PRO A C 1
ATOM 667 O O . PRO A 1 85 ? 23.349 2.302 -19.273 1.00 80.94 85 PRO A O 1
ATOM 670 N N . ARG A 1 86 ? 21.887 1.326 -20.678 1.00 85.38 86 ARG A N 1
ATOM 671 C CA . ARG A 1 86 ? 21.619 2.517 -21.492 1.00 85.38 86 ARG A CA 1
ATOM 672 C C . ARG A 1 86 ? 20.603 3.423 -20.813 1.00 85.38 86 ARG A C 1
ATOM 674 O O . ARG A 1 86 ? 20.694 4.636 -20.932 1.00 85.38 86 ARG A O 1
ATOM 681 N N . VAL A 1 87 ? 19.647 2.814 -20.118 1.00 87.81 87 VAL A N 1
ATOM 682 C CA . VAL A 1 87 ? 18.591 3.498 -19.374 1.00 87.81 87 VAL A CA 1
ATOM 683 C C . VAL A 1 87 ? 18.397 2.765 -18.057 1.00 87.81 87 VAL A C 1
ATOM 685 O O . VAL A 1 87 ? 18.322 1.537 -18.054 1.00 87.81 87 VAL A O 1
ATOM 688 N N . THR A 1 88 ? 18.290 3.522 -16.969 1.00 91.31 88 THR A N 1
ATOM 689 C CA . THR A 1 88 ? 17.877 3.024 -15.656 1.00 91.31 88 THR A CA 1
ATOM 690 C C . THR A 1 88 ? 16.742 3.900 -15.155 1.00 91.31 88 THR A C 1
ATOM 692 O O . THR A 1 88 ? 16.883 5.120 -15.093 1.00 91.31 88 THR A O 1
ATOM 695 N N . ILE A 1 89 ? 15.627 3.274 -14.800 1.00 92.12 89 ILE A N 1
ATOM 696 C CA . ILE A 1 89 ? 14.470 3.918 -14.185 1.00 92.12 89 ILE A CA 1
ATOM 697 C C . ILE A 1 89 ? 14.475 3.518 -12.714 1.00 92.12 89 ILE A C 1
ATOM 699 O O . ILE A 1 89 ? 14.418 2.328 -12.410 1.00 92.12 89 ILE A O 1
ATOM 703 N N . THR A 1 90 ? 14.544 4.500 -11.815 1.00 93.69 90 THR A N 1
ATOM 704 C CA . THR A 1 90 ? 14.529 4.273 -10.366 1.00 93.69 90 THR A CA 1
ATOM 705 C C . THR A 1 90 ? 13.437 5.104 -9.714 1.00 93.69 90 THR A C 1
ATOM 707 O O . THR A 1 90 ? 13.363 6.309 -9.944 1.00 93.69 90 THR A O 1
ATOM 710 N N . PHE A 1 91 ? 12.619 4.477 -8.871 1.00 94.06 91 PHE A N 1
ATOM 711 C CA . PHE A 1 91 ? 11.579 5.168 -8.111 1.00 94.06 91 PHE A CA 1
ATOM 712 C C . PHE A 1 91 ? 11.373 4.544 -6.724 1.00 94.06 91 PHE A C 1
ATOM 714 O O . PHE A 1 91 ? 11.526 3.329 -6.564 1.00 94.06 91 PHE A O 1
ATOM 721 N N . PRO A 1 92 ? 11.039 5.354 -5.702 1.00 95.62 92 PRO A N 1
ATOM 722 C CA . PRO A 1 92 ? 10.589 4.837 -4.420 1.00 95.62 92 PRO A CA 1
ATOM 723 C C . PRO A 1 92 ? 9.160 4.303 -4.545 1.00 95.62 92 PRO A C 1
ATOM 725 O O . PRO A 1 92 ? 8.298 4.960 -5.128 1.00 95.62 92 PRO A O 1
ATOM 728 N N . ALA A 1 93 ? 8.898 3.129 -3.982 1.00 97.00 93 ALA A N 1
ATOM 729 C CA . ALA A 1 93 ? 7.556 2.557 -3.944 1.00 97.00 93 ALA A CA 1
ATOM 730 C C . ALA A 1 93 ? 7.372 1.654 -2.726 1.00 97.00 93 ALA A C 1
ATOM 732 O O . ALA A 1 93 ? 8.345 1.130 -2.176 1.00 97.00 93 ALA A O 1
ATOM 733 N N . ILE A 1 94 ? 6.113 1.439 -2.344 1.00 97.88 94 ILE A N 1
ATOM 734 C CA . ILE A 1 94 ? 5.724 0.303 -1.507 1.00 97.88 94 ILE A CA 1
ATOM 735 C C . ILE A 1 94 ? 5.464 -0.875 -2.444 1.00 97.88 94 ILE A C 1
ATOM 737 O O . ILE A 1 94 ? 4.612 -0.780 -3.321 1.00 97.88 94 ILE A O 1
ATOM 741 N N . LYS A 1 95 ? 6.180 -1.981 -2.270 1.00 96.56 95 LYS A N 1
ATOM 742 C CA . LYS A 1 95 ? 5.986 -3.213 -3.030 1.00 96.56 95 LYS A CA 1
ATOM 743 C C . LYS A 1 95 ? 5.186 -4.219 -2.210 1.00 96.56 95 LYS A C 1
ATOM 745 O O . LYS A 1 95 ? 5.555 -4.526 -1.078 1.00 96.56 95 LYS A O 1
ATOM 750 N N . ILE A 1 96 ? 4.136 -4.760 -2.816 1.00 95.31 96 ILE A N 1
ATOM 751 C CA . ILE A 1 96 ? 3.337 -5.877 -2.316 1.00 95.31 96 ILE A CA 1
ATOM 752 C C . ILE A 1 96 ? 3.502 -7.018 -3.315 1.00 95.31 96 ILE A C 1
ATOM 754 O O . ILE A 1 96 ? 3.211 -6.854 -4.498 1.00 95.31 96 ILE A O 1
ATOM 758 N N . THR A 1 97 ? 3.967 -8.172 -2.847 1.00 89.88 97 THR A N 1
ATOM 759 C CA . THR A 1 97 ? 4.055 -9.376 -3.676 1.00 89.88 97 THR A CA 1
ATOM 760 C C . THR A 1 97 ? 2.827 -10.236 -3.424 1.00 89.88 97 THR A C 1
ATOM 762 O O . THR A 1 97 ? 2.532 -10.588 -2.283 1.00 89.88 97 THR A O 1
ATOM 765 N N . THR A 1 98 ? 2.111 -10.562 -4.495 1.00 79.56 98 THR A N 1
ATOM 766 C CA . THR A 1 98 ? 0.956 -11.463 -4.463 1.00 79.56 98 THR A CA 1
ATOM 767 C C . THR A 1 98 ? 1.303 -12.750 -5.200 1.00 79.56 98 THR A C 1
ATOM 769 O O . THR A 1 98 ? 1.956 -12.706 -6.243 1.00 79.56 98 THR A O 1
ATOM 772 N N . GLU A 1 99 ? 0.896 -13.899 -4.660 1.00 75.19 99 GLU A N 1
ATOM 773 C CA . GLU A 1 99 ? 1.193 -15.204 -5.271 1.00 75.19 99 GLU A CA 1
ATOM 774 C C . GLU A 1 99 ? 0.523 -15.372 -6.647 1.00 75.19 99 GLU A C 1
ATOM 776 O O . GLU A 1 99 ? 1.042 -16.084 -7.502 1.00 75.19 99 GLU A O 1
ATOM 781 N N . ASP A 1 100 ? -0.606 -14.694 -6.876 1.00 74.00 100 ASP A N 1
ATOM 782 C CA . ASP A 1 100 ? -1.478 -14.860 -8.041 1.00 74.00 100 ASP A CA 1
ATOM 783 C C . ASP A 1 100 ? -1.384 -13.727 -9.079 1.00 74.00 100 ASP A C 1
ATOM 785 O O . ASP A 1 100 ? -1.618 -13.969 -10.263 1.00 74.00 100 ASP A O 1
ATOM 789 N N . LYS A 1 101 ? -1.052 -12.493 -8.672 1.00 71.38 101 LYS A N 1
ATOM 790 C CA . LYS A 1 101 ? -1.085 -11.298 -9.549 1.00 71.38 101 LYS A CA 1
ATOM 791 C C . LYS A 1 101 ? 0.275 -10.628 -9.744 1.00 71.38 101 LYS A C 1
ATOM 793 O O . LYS A 1 101 ? 0.361 -9.592 -10.404 1.00 71.38 101 LYS A O 1
ATOM 798 N N . GLY A 1 102 ? 1.336 -11.227 -9.207 1.00 81.38 102 GLY A N 1
ATOM 799 C CA . GLY A 1 102 ? 2.691 -10.698 -9.287 1.00 81.38 102 GLY A CA 1
ATOM 800 C C . GLY A 1 102 ? 2.921 -9.518 -8.345 1.00 81.38 102 GLY A C 1
ATOM 801 O O . GLY A 1 102 ? 2.267 -9.370 -7.307 1.00 81.38 102 GLY A O 1
ATOM 802 N N . ASP A 1 103 ? 3.900 -8.691 -8.698 1.00 90.56 103 ASP A N 1
ATOM 803 C CA . ASP A 1 103 ? 4.328 -7.562 -7.883 1.00 90.56 103 ASP A CA 1
ATOM 804 C C . ASP A 1 103 ? 3.489 -6.306 -8.165 1.00 90.56 103 ASP A C 1
ATOM 806 O O . ASP A 1 103 ? 3.377 -5.843 -9.304 1.00 90.56 103 ASP A O 1
ATOM 810 N N . LEU A 1 104 ? 2.928 -5.733 -7.099 1.00 94.25 104 LEU A N 1
ATOM 811 C CA . LEU A 1 104 ? 2.207 -4.465 -7.097 1.00 94.25 104 LEU A CA 1
ATOM 812 C C . LEU A 1 104 ? 3.054 -3.390 -6.415 1.00 94.25 104 LEU A C 1
ATOM 814 O O . LEU A 1 104 ? 3.518 -3.571 -5.292 1.00 94.25 104 LEU A O 1
ATOM 818 N N . TYR A 1 105 ? 3.208 -2.252 -7.079 1.00 95.38 105 TYR A N 1
ATOM 819 C CA . TYR A 1 105 ? 3.965 -1.105 -6.602 1.00 95.38 105 TYR A CA 1
ATOM 820 C C . TYR A 1 105 ? 3.021 0.068 -6.364 1.00 95.38 105 TYR A C 1
ATOM 822 O O . TYR A 1 105 ? 2.337 0.531 -7.277 1.00 95.38 105 TYR A O 1
ATOM 830 N N . LEU A 1 106 ? 2.989 0.558 -5.131 1.00 96.44 106 LEU A N 1
ATOM 831 C CA . LEU A 1 106 ? 2.235 1.739 -4.743 1.00 96.44 106 LEU A CA 1
ATOM 832 C C . LEU A 1 106 ? 3.171 2.950 -4.729 1.00 96.44 106 LEU A C 1
ATOM 834 O O . LEU A 1 106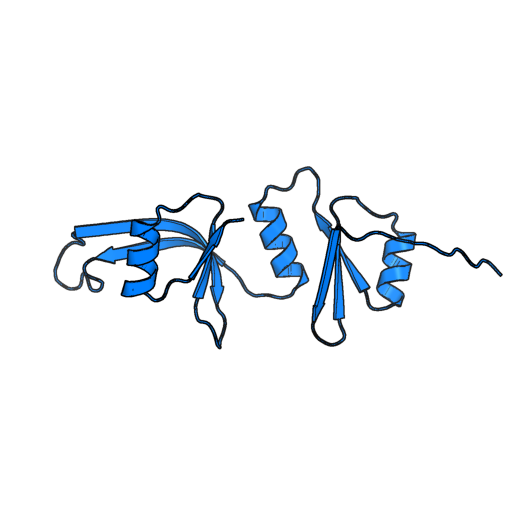 ? 4.226 2.900 -4.087 1.00 96.44 106 LEU A O 1
ATOM 838 N N . LEU A 1 107 ? 2.785 4.036 -5.400 1.00 95.19 107 LEU A N 1
ATOM 839 C CA . LEU A 1 107 ? 3.580 5.263 -5.490 1.00 95.19 107 LEU A CA 1
ATOM 840 C C . LEU A 1 107 ? 2.793 6.518 -5.082 1.00 95.19 107 LEU A C 1
ATOM 842 O O . LEU A 1 107 ? 1.638 6.682 -5.460 1.00 95.19 107 LEU A O 1
ATOM 846 N N . ASP A 1 108 ? 3.466 7.455 -4.410 1.00 94.06 108 ASP A N 1
ATOM 847 C CA . ASP A 1 108 ? 2.977 8.828 -4.162 1.00 94.06 108 ASP A CA 1
ATOM 848 C C . ASP A 1 108 ? 3.535 9.804 -5.214 1.00 94.06 108 ASP A C 1
ATOM 850 O O . ASP A 1 108 ? 4.028 10.888 -4.908 1.00 94.06 108 ASP A O 1
ATOM 854 N N . LEU A 1 109 ? 3.561 9.376 -6.478 1.00 89.19 109 LEU A N 1
ATOM 855 C CA . LEU A 1 109 ? 3.942 10.219 -7.608 1.00 89.19 109 LEU A CA 1
ATOM 856 C C . LEU A 1 109 ? 3.115 9.870 -8.838 1.00 89.19 109 LEU A C 1
ATOM 858 O O . LEU A 1 109 ? 2.598 8.759 -8.967 1.00 89.19 109 LEU A O 1
ATOM 862 N N . ASP A 1 110 ? 2.988 10.844 -9.732 1.00 90.06 110 ASP A N 1
ATOM 863 C CA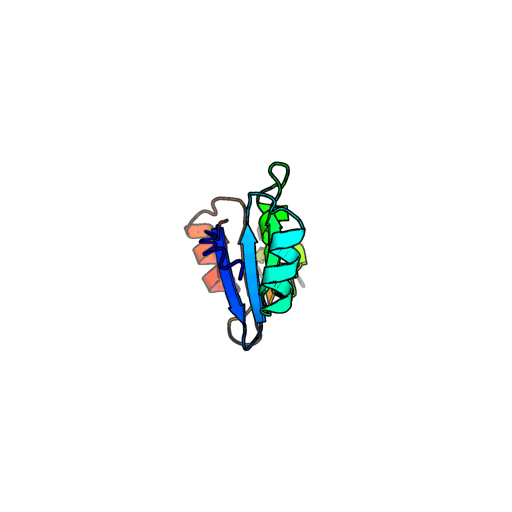 . ASP A 1 110 ? 2.345 10.650 -11.023 1.00 90.06 110 ASP A CA 1
ATOM 864 C C . ASP A 1 110 ? 3.366 10.092 -12.010 1.00 90.06 110 ASP A C 1
ATOM 866 O O . ASP A 1 110 ? 4.313 10.786 -12.387 1.00 90.06 110 ASP A O 1
ATOM 870 N N . MET A 1 111 ? 3.226 8.817 -12.365 1.00 91.50 111 MET A N 1
ATOM 871 C CA . MET A 1 111 ? 4.132 8.195 -13.320 1.00 91.50 111 MET A CA 1
ATOM 872 C C . MET A 1 111 ? 3.648 8.470 -14.737 1.00 91.50 111 MET A C 1
ATOM 874 O O . MET A 1 111 ? 2.489 8.222 -15.064 1.00 91.50 111 MET A O 1
ATOM 878 N N . ASP A 1 112 ? 4.565 8.941 -15.579 1.00 93.75 112 ASP A N 1
ATOM 879 C CA . ASP A 1 112 ? 4.289 9.134 -16.995 1.00 93.75 112 ASP A CA 1
ATOM 880 C C . ASP A 1 112 ? 3.767 7.840 -17.646 1.00 93.75 112 ASP A C 1
ATOM 882 O O . ASP A 1 112 ? 4.231 6.734 -17.350 1.00 93.75 112 ASP A O 1
ATOM 886 N N . ARG A 1 113 ? 2.785 7.984 -18.540 1.00 93.50 113 ARG A N 1
ATOM 887 C CA . ARG A 1 113 ? 2.079 6.851 -19.145 1.00 93.50 113 ARG A CA 1
ATOM 888 C C . ARG A 1 113 ? 2.986 6.001 -20.032 1.00 93.50 113 ARG A C 1
ATOM 890 O O . ARG A 1 113 ? 2.801 4.787 -20.074 1.00 93.50 113 ARG A O 1
ATOM 897 N N . GLU A 1 114 ? 3.942 6.608 -20.729 1.00 94.12 114 GLU A N 1
ATOM 898 C CA . GLU A 1 114 ? 4.897 5.891 -21.577 1.00 94.12 114 GLU A CA 1
ATOM 899 C C . GLU A 1 114 ? 5.914 5.139 -20.718 1.00 94.12 114 GLU A C 1
ATOM 901 O O . GLU A 1 114 ? 6.217 3.978 -20.995 1.00 94.12 1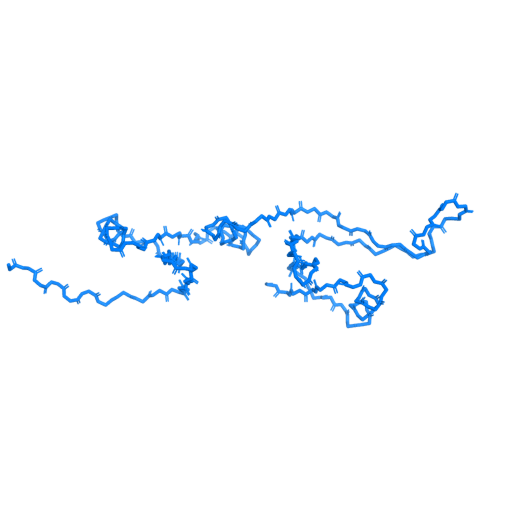14 GLU A O 1
ATOM 906 N N . ILE A 1 115 ? 6.376 5.758 -19.625 1.00 92.56 115 ILE A N 1
ATOM 907 C CA . ILE A 1 115 ? 7.240 5.095 -18.638 1.00 92.56 115 ILE A CA 1
ATOM 908 C C . ILE A 1 115 ? 6.511 3.910 -17.998 1.00 92.56 115 ILE A C 1
ATOM 910 O O . ILE A 1 115 ? 7.079 2.822 -17.910 1.00 92.56 115 ILE A O 1
ATOM 914 N N . TYR A 1 116 ? 5.252 4.088 -17.587 1.00 93.38 116 TYR A N 1
ATOM 915 C CA . TYR A 1 116 ? 4.446 3.000 -17.038 1.00 93.38 116 TYR A CA 1
ATOM 916 C C . TYR A 1 116 ? 4.236 1.877 -18.059 1.00 93.38 116 TYR A C 1
ATOM 918 O O . TYR A 1 116 ? 4.467 0.718 -17.725 1.00 93.38 116 TYR A O 1
ATOM 926 N N . GLY A 1 117 ? 3.865 2.209 -19.301 1.00 93.62 117 GLY A N 1
ATOM 927 C CA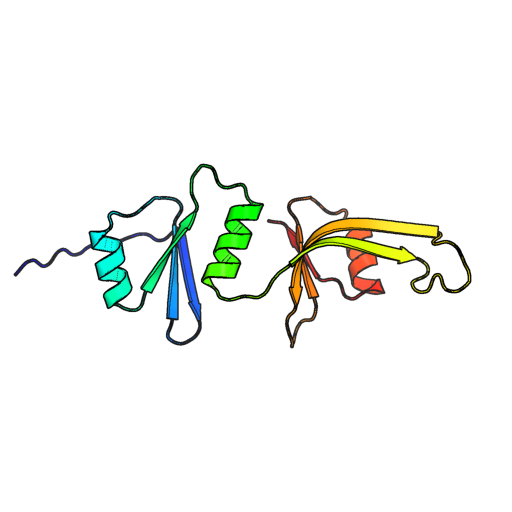 . GLY A 1 117 ? 3.700 1.227 -20.376 1.00 93.62 117 GLY A CA 1
ATOM 928 C C . GLY A 1 117 ? 4.974 0.418 -20.606 1.00 93.62 117 GLY A C 1
ATOM 929 O O . GLY A 1 117 ? 4.940 -0.808 -20.603 1.00 93.62 117 GLY A O 1
ATOM 930 N N . LEU A 1 118 ? 6.127 1.090 -20.671 1.00 92.50 118 LEU A N 1
ATOM 931 C CA . LEU A 1 118 ? 7.424 0.427 -20.767 1.00 92.50 118 LEU A CA 1
ATOM 932 C C . LEU A 1 118 ? 7.686 -0.509 -19.579 1.00 92.50 118 LEU A C 1
ATOM 934 O O . LEU A 1 118 ? 8.149 -1.631 -19.784 1.00 92.50 118 LEU A O 1
ATOM 938 N N . LEU A 1 119 ? 7.418 -0.059 -18.347 1.00 92.31 119 LEU A N 1
ATOM 939 C CA . LEU A 1 119 ? 7.648 -0.857 -17.142 1.00 92.31 119 LEU A CA 1
ATOM 940 C C . LEU A 1 119 ? 6.751 -2.100 -17.090 1.00 92.31 119 LEU A C 1
ATOM 942 O O . LEU A 1 119 ? 7.212 -3.190 -16.741 1.00 92.31 119 LEU A O 1
ATOM 946 N N . HIS A 1 120 ? 5.484 -1.931 -17.460 1.00 91.44 120 HIS A N 1
ATOM 947 C CA . HIS A 1 120 ? 4.501 -3.000 -17.516 1.00 91.44 120 HIS A CA 1
ATOM 948 C C . HIS A 1 120 ? 4.858 -4.032 -18.592 1.00 91.44 120 HIS A C 1
ATOM 950 O O . HIS A 1 120 ? 4.968 -5.216 -18.288 1.00 91.44 120 HIS A O 1
ATOM 956 N N . ASP A 1 121 ? 5.142 -3.590 -19.818 1.00 91.44 121 ASP A N 1
ATOM 957 C CA . ASP A 1 121 ? 5.392 -4.482 -20.955 1.00 91.44 121 ASP A CA 1
ATOM 958 C C . ASP A 1 121 ? 6.709 -5.262 -20.823 1.00 91.44 121 ASP A C 1
ATOM 960 O O . ASP A 1 121 ? 6.810 -6.409 -21.260 1.00 91.44 121 ASP A O 1
ATOM 964 N N . LYS A 1 122 ? 7.746 -4.647 -20.238 1.00 89.44 122 LYS A N 1
ATOM 965 C CA . LYS A 1 122 ? 9.074 -5.267 -20.083 1.00 89.44 122 LYS A CA 1
ATOM 966 C C . LYS A 1 122 ? 9.191 -6.141 -18.838 1.00 89.44 122 LYS A C 1
ATOM 968 O O . LYS A 1 122 ? 9.818 -7.193 -18.905 1.00 89.44 122 LYS A O 1
ATOM 973 N N . TRP A 1 123 ? 8.642 -5.695 -17.707 1.00 89.31 123 TRP A N 1
ATOM 974 C CA . TRP A 1 123 ? 8.873 -6.329 -16.402 1.00 89.31 123 TRP A CA 1
ATOM 975 C C . TRP A 1 123 ? 7.595 -6.812 -15.708 1.00 89.31 123 TRP A C 1
ATOM 977 O O . TRP A 1 123 ? 7.685 -7.326 -14.596 1.00 89.31 123 TRP A O 1
ATOM 987 N N . GLY A 1 124 ? 6.415 -6.659 -16.317 1.00 88.62 124 GLY A N 1
ATOM 988 C CA . GLY A 1 124 ? 5.143 -7.065 -15.707 1.00 88.62 124 GLY A CA 1
ATOM 989 C C . GLY A 1 124 ? 4.787 -6.260 -14.455 1.00 88.62 124 GLY A C 1
ATOM 990 O O . GLY A 1 124 ? 4.056 -6.742 -13.593 1.00 88.62 124 GLY A O 1
ATOM 991 N N . VAL A 1 125 ? 5.340 -5.052 -14.318 1.00 90.00 125 VAL A N 1
ATOM 992 C CA . VAL A 1 125 ? 5.151 -4.204 -13.137 1.00 90.00 125 VAL A CA 1
ATOM 993 C C . VAL A 1 125 ? 3.722 -3.663 -13.127 1.00 90.00 125 VAL A C 1
ATOM 995 O O . VAL A 1 125 ? 3.269 -3.042 -14.091 1.00 90.00 125 VAL A O 1
ATOM 998 N N . ASN A 1 126 ? 3.020 -3.853 -12.010 1.00 92.62 126 ASN A N 1
ATOM 999 C CA . ASN A 1 126 ? 1.724 -3.227 -11.763 1.00 92.62 126 ASN A CA 1
ATOM 1000 C C . ASN A 1 126 ? 1.909 -2.019 -10.850 1.00 92.62 126 ASN A C 1
ATOM 1002 O O . ASN A 1 126 ? 2.509 -2.139 -9.784 1.00 92.62 126 ASN A O 1
ATOM 1006 N N . ILE A 1 127 ? 1.398 -0.859 -11.262 1.00 93.31 127 ILE A N 1
ATOM 1007 C CA . ILE A 1 127 ? 1.574 0.402 -10.540 1.00 93.31 127 ILE A CA 1
ATOM 1008 C C . ILE A 1 127 ? 0.217 0.987 -10.176 1.00 93.31 127 ILE A C 1
ATOM 1010 O O . ILE A 1 127 ? -0.661 1.111 -11.026 1.00 93.31 127 ILE A O 1
ATOM 1014 N N . VAL A 1 128 ? 0.070 1.381 -8.913 1.00 93.25 128 VAL A N 1
ATOM 1015 C CA . VAL A 1 128 ? -1.087 2.123 -8.409 1.00 93.25 128 VAL A CA 1
ATOM 1016 C C . VAL A 1 128 ? -0.594 3.365 -7.675 1.00 93.25 128 VAL A C 1
ATOM 1018 O O . VAL A 1 128 ? 0.328 3.304 -6.864 1.00 93.25 128 VAL A O 1
ATOM 1021 N N . ARG A 1 129 ? -1.215 4.508 -7.956 1.00 94.25 129 ARG A N 1
ATOM 1022 C CA . ARG A 1 129 ? -0.939 5.763 -7.254 1.00 94.25 129 ARG A CA 1
ATOM 1023 C C . ARG A 1 129 ? -1.837 5.901 -6.023 1.00 94.25 129 ARG A C 1
ATOM 1025 O O . ARG A 1 129 ? -3.012 5.543 -6.103 1.00 94.25 129 ARG A O 1
ATOM 1032 N N . TYR A 1 130 ? -1.301 6.448 -4.930 1.00 90.88 130 TYR A N 1
ATOM 1033 C CA . TYR A 1 130 ? -2.050 6.767 -3.705 1.00 90.88 130 TYR A CA 1
ATOM 1034 C C . TYR A 1 130 ? -1.942 8.243 -3.271 1.00 90.88 130 TYR A C 1
ATOM 1036 O O . TYR A 1 130 ? -1.112 9.014 -3.806 1.00 90.88 130 TYR A O 1
#